Protein AF-A0A354DDU2-F1 (afd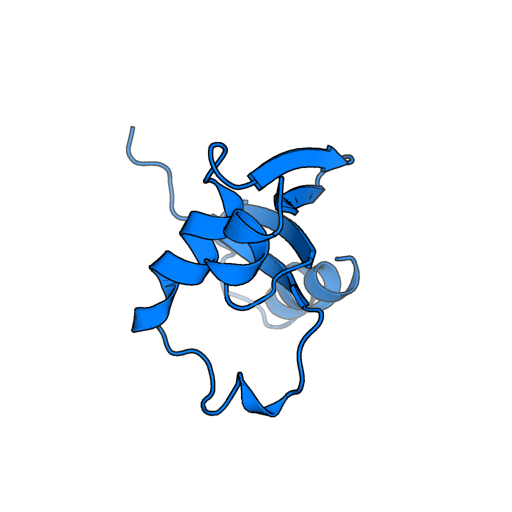b_monomer_lite)

Sequence (98 aa):
EEQEPRIYLIKYTFDMDPAVWRRLPTVSDYRFYYDSTINDVLMELSEDGDINIAVPKDDKGSKTYNGIKEIRYTGFDLVSLNSRDKVKTMIFDELKKL

pLDDT: mean 83.29, std 11.21, range [45.16, 97.19]

Secondary structure (DSSP, 8-state):
--PPPEEEEEEEEE-S-GGG-SS---GGGHHHHHHHHH-TTTEEEEEETTEEEEEESSHHHHHHTTTEEEEEEEEEEPPP-S-HHHHIIIIIIHHTT-

Foldseek 3Di:
DPDADKDKQKDWDFPDDCVLCVDDDDPVCVCLRVCQQPVVPQWDWDDDPQKIKTAGPDPVSCVSSPGTGMMIMGIDHDDDPPDPVCCCVVHVVVSVVD

Structure (mmCIF, N/CA/C/O backbone):
data_AF-A0A354DDU2-F1
#
_entry.id   AF-A0A354DDU2-F1
#
loop_
_atom_site.group_PDB
_atom_site.id
_atom_site.type_symbol
_atom_site.label_atom_id
_atom_site.label_alt_id
_atom_site.label_comp_id
_atom_site.label_asym_id
_atom_site.label_entity_id
_atom_site.label_seq_id
_atom_site.pdbx_PDB_ins_code
_atom_site.Cartn_x
_atom_site.Cartn_y
_atom_site.Cartn_z
_atom_site.occupancy
_atom_site.B_iso_or_equiv
_atom_site.auth_seq_id
_atom_site.auth_comp_id
_atom_site.auth_asym_id
_atom_site.auth_atom_id
_atom_site.pdbx_PDB_model_num
ATOM 1 N N . GLU A 1 1 ? -6.096 22.644 1.705 1.00 45.16 1 GLU A N 1
ATOM 2 C CA . GLU A 1 1 ? -6.739 22.140 2.933 1.00 45.16 1 GLU A CA 1
ATOM 3 C C . GLU A 1 1 ? -5.733 21.239 3.630 1.00 45.16 1 GLU A C 1
ATOM 5 O O . GLU A 1 1 ? -5.075 20.471 2.933 1.00 45.16 1 GLU A O 1
ATOM 10 N N . GLU A 1 2 ? -5.523 21.383 4.940 1.00 47.88 2 GLU A N 1
ATOM 11 C CA . GLU A 1 2 ? -4.797 20.354 5.696 1.00 47.88 2 GLU A CA 1
ATOM 12 C C . GLU A 1 2 ? -5.676 19.105 5.675 1.00 47.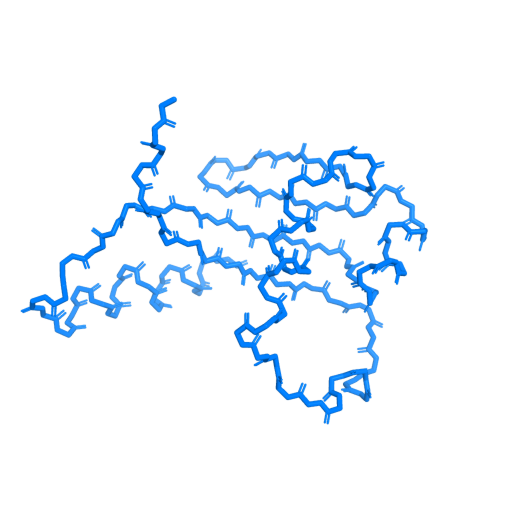88 2 GLU A C 1
ATOM 14 O O . GLU A 1 2 ? -6.738 19.086 6.290 1.00 47.88 2 GLU A O 1
ATOM 19 N N . GLN A 1 3 ? -5.286 18.096 4.894 1.00 59.41 3 GLN A N 1
ATOM 20 C CA . GLN A 1 3 ? -5.931 16.793 4.981 1.00 59.41 3 GLN A CA 1
ATOM 21 C C . GLN A 1 3 ? -5.694 16.265 6.393 1.00 59.41 3 GLN A C 1
ATOM 23 O O . GLN A 1 3 ? -4.545 16.199 6.841 1.00 59.41 3 GLN A O 1
ATOM 28 N N . GLU A 1 4 ? -6.774 15.920 7.094 1.00 68.19 4 GLU A N 1
ATOM 29 C CA . GLU A 1 4 ? -6.659 15.266 8.390 1.00 68.19 4 GLU A CA 1
ATOM 30 C C . GLU A 1 4 ? -5.746 14.034 8.267 1.00 68.19 4 GLU A C 1
ATOM 32 O O . GLU A 1 4 ? -5.761 13.344 7.240 1.00 68.19 4 GLU A O 1
ATOM 37 N N . PRO A 1 5 ? -4.908 13.754 9.278 1.00 79.62 5 PRO A N 1
ATOM 38 C CA . PRO A 1 5 ? -4.055 12.574 9.271 1.00 79.62 5 PRO A CA 1
ATOM 39 C C . PRO A 1 5 ? -4.890 11.301 9.066 1.00 79.62 5 PRO A C 1
ATOM 41 O O . PRO A 1 5 ? -5.911 11.097 9.718 1.00 79.62 5 PRO A O 1
ATOM 44 N N . ARG A 1 6 ? -4.427 10.424 8.170 1.00 83.56 6 ARG A N 1
ATOM 45 C CA . ARG A 1 6 ? -5.047 9.125 7.871 1.00 83.56 6 ARG A CA 1
ATOM 46 C C . ARG A 1 6 ? -4.079 7.991 8.174 1.00 83.56 6 ARG A C 1
ATOM 48 O O . ARG A 1 6 ? -2.860 8.164 8.129 1.00 83.56 6 ARG A O 1
ATOM 55 N N . ILE A 1 7 ? -4.628 6.822 8.465 1.00 83.81 7 ILE A N 1
ATOM 56 C CA . ILE A 1 7 ? -3.879 5.573 8.563 1.00 83.81 7 ILE A CA 1
ATOM 57 C C . ILE A 1 7 ? -3.959 4.890 7.207 1.00 83.81 7 ILE A C 1
ATOM 59 O O . ILE A 1 7 ? -5.050 4.661 6.693 1.00 83.81 7 ILE A O 1
ATOM 63 N N . TYR A 1 8 ? -2.800 4.540 6.657 1.00 85.88 8 TYR A N 1
ATOM 64 C CA . TYR A 1 8 ? -2.697 3.741 5.443 1.00 85.88 8 TYR A CA 1
ATOM 65 C C . TYR A 1 8 ? -2.207 2.343 5.797 1.00 85.88 8 TYR A C 1
ATOM 67 O O . TYR A 1 8 ? -1.157 2.183 6.424 1.00 85.88 8 TYR A O 1
ATOM 75 N N . LEU A 1 9 ? -2.966 1.332 5.385 1.00 88.31 9 LEU A N 1
ATOM 76 C CA . LEU A 1 9 ? -2.528 -0.058 5.407 1.00 88.31 9 LEU A CA 1
ATOM 77 C C . LEU A 1 9 ? -2.060 -0.409 4.008 1.00 88.31 9 LEU A C 1
ATOM 79 O O . LEU A 1 9 ? -2.821 -0.266 3.054 1.00 88.31 9 LEU A O 1
ATOM 83 N N . ILE A 1 10 ? -0.806 -0.836 3.895 1.00 88.88 10 ILE A N 1
ATOM 84 C CA . ILE A 1 10 ? -0.168 -1.072 2.606 1.00 88.88 10 ILE A CA 1
ATOM 85 C C . ILE A 1 10 ? 0.480 -2.451 2.615 1.00 88.88 10 ILE A C 1
ATOM 87 O O . ILE A 1 10 ? 1.267 -2.775 3.508 1.00 88.88 10 ILE A O 1
ATOM 91 N N . LYS A 1 11 ? 0.167 -3.242 1.595 1.00 90.31 11 LYS A N 1
ATOM 92 C CA . LYS A 1 11 ? 0.786 -4.528 1.306 1.00 90.31 11 LYS A CA 1
ATOM 93 C C . LYS A 1 11 ? 1.609 -4.409 0.035 1.00 90.31 11 LYS A C 1
ATOM 95 O O . LYS A 1 11 ? 1.117 -3.943 -0.988 1.00 90.31 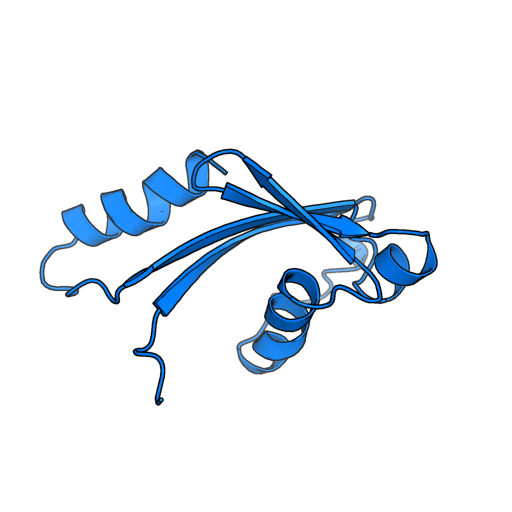11 LYS A O 1
ATOM 100 N N . TYR A 1 12 ? 2.849 -4.869 0.116 1.00 88.94 12 TYR A N 1
ATOM 101 C CA . TYR A 1 12 ? 3.794 -4.857 -0.988 1.00 88.94 12 TYR A CA 1
ATOM 102 C C . TYR A 1 12 ? 4.125 -6.282 -1.416 1.00 88.94 12 TYR A C 1
ATOM 104 O O . TYR A 1 12 ? 4.494 -7.113 -0.582 1.00 88.94 12 TYR A O 1
ATOM 112 N N . THR A 1 13 ? 4.056 -6.531 -2.716 1.00 89.88 13 THR A N 1
ATOM 113 C CA . THR A 1 13 ? 4.504 -7.770 -3.351 1.00 89.88 13 THR A CA 1
ATOM 114 C C . THR A 1 13 ? 5.794 -7.485 -4.117 1.00 89.88 13 THR A C 1
ATOM 116 O O . THR A 1 13 ? 5.860 -6.516 -4.873 1.00 89.88 13 THR A O 1
ATOM 119 N N . PHE A 1 14 ? 6.819 -8.321 -3.941 1.00 86.38 14 PHE A N 1
ATOM 120 C CA . PHE A 1 14 ? 8.135 -8.175 -4.576 1.00 86.38 14 PHE A CA 1
ATOM 121 C C . PHE A 1 14 ? 8.519 -9.452 -5.325 1.00 86.38 14 PHE A C 1
ATOM 123 O O . PHE A 1 14 ? 8.180 -10.543 -4.878 1.00 86.38 14 PHE A O 1
ATOM 130 N N . ASP A 1 15 ? 9.308 -9.313 -6.393 1.00 75.25 15 ASP A N 1
ATOM 131 C CA . ASP A 1 15 ? 9.918 -10.448 -7.118 1.00 75.25 15 ASP A CA 1
ATOM 132 C C . ASP A 1 15 ? 11.293 -10.867 -6.559 1.00 75.25 15 ASP A C 1
ATOM 134 O O . ASP A 1 15 ? 12.009 -11.657 -7.172 1.00 75.25 15 ASP A O 1
ATOM 138 N N . MET A 1 16 ? 11.723 -10.310 -5.423 1.00 67.25 16 MET A N 1
ATOM 139 C CA . MET A 1 16 ? 13.127 -10.368 -5.003 1.00 67.25 16 MET A CA 1
ATOM 140 C C . MET A 1 16 ? 13.429 -11.358 -3.872 1.00 67.25 16 MET A C 1
ATOM 142 O O . MET A 1 16 ? 12.618 -11.608 -2.981 1.00 67.25 16 MET A O 1
ATOM 146 N N . ASP A 1 17 ? 14.677 -11.838 -3.895 1.00 59.31 17 ASP A N 1
ATOM 147 C CA . ASP A 1 17 ? 15.375 -12.513 -2.799 1.00 59.31 17 ASP A CA 1
ATOM 148 C C . ASP A 1 17 ? 15.264 -11.683 -1.493 1.00 59.31 17 ASP A C 1
ATOM 150 O O . ASP A 1 17 ? 15.542 -10.474 -1.514 1.00 59.31 17 ASP A O 1
ATOM 154 N N . PRO A 1 18 ? 14.897 -12.294 -0.344 1.00 58.41 18 PRO A N 1
ATOM 155 C CA . PRO A 1 18 ? 14.865 -11.648 0.974 1.00 58.41 18 PRO A CA 1
ATOM 156 C C . PRO A 1 18 ? 16.121 -10.832 1.326 1.00 58.41 18 PRO A C 1
ATOM 158 O O . PRO A 1 18 ? 16.052 -9.928 2.156 1.00 58.41 18 PRO A O 1
ATOM 161 N N . ALA A 1 19 ? 17.260 -11.104 0.681 1.00 56.22 19 ALA A N 1
ATOM 162 C CA . ALA A 1 19 ? 18.522 -10.392 0.855 1.00 56.22 19 ALA A CA 1
ATOM 163 C C . ALA A 1 19 ? 18.497 -8.886 0.516 1.00 56.22 19 ALA A C 1
ATOM 165 O O . ALA A 1 19 ? 19.439 -8.177 0.884 1.00 56.22 19 ALA A O 1
ATOM 166 N N . VAL A 1 20 ? 17.468 -8.367 -0.166 1.00 59.03 20 VAL A N 1
ATOM 167 C CA . VAL A 1 20 ? 17.296 -6.911 -0.377 1.00 59.03 20 VAL A CA 1
ATOM 168 C C . VAL A 1 20 ? 16.814 -6.225 0.905 1.00 59.03 20 VAL A C 1
ATOM 170 O O . VAL A 1 20 ? 17.221 -5.102 1.212 1.00 59.03 20 VAL A O 1
ATOM 173 N N . TRP A 1 21 ? 16.063 -6.947 1.737 1.00 66.12 21 TRP A N 1
ATOM 174 C CA . TRP A 1 21 ? 15.638 -6.526 3.069 1.00 66.12 21 TRP A CA 1
ATOM 175 C C . TRP A 1 21 ? 16.737 -6.786 4.103 1.00 66.12 21 TRP A C 1
ATOM 177 O O . TRP A 1 21 ? 16.546 -7.489 5.090 1.00 66.12 21 TRP A O 1
ATOM 187 N N . ARG A 1 22 ? 17.926 -6.202 3.892 1.00 66.88 22 ARG A N 1
ATOM 188 C CA . ARG A 1 22 ? 19.067 -6.342 4.826 1.00 66.88 22 ARG A CA 1
ATOM 189 C C . ARG A 1 22 ? 18.808 -5.723 6.197 1.00 66.88 22 ARG A C 1
ATOM 191 O O . ARG A 1 22 ? 19.542 -5.994 7.144 1.00 66.88 22 ARG A O 1
ATOM 198 N N . ARG A 1 23 ? 17.802 -4.856 6.291 1.00 74.06 23 ARG A N 1
ATOM 199 C CA . ARG A 1 23 ? 17.320 -4.266 7.535 1.00 74.06 23 ARG A CA 1
ATOM 200 C C . ARG A 1 23 ? 15.811 -4.106 7.474 1.00 74.06 23 ARG A C 1
ATOM 202 O O . ARG A 1 23 ? 15.247 -3.929 6.394 1.00 74.06 23 ARG A O 1
ATOM 209 N N . LEU A 1 24 ? 15.186 -4.107 8.647 1.00 72.31 24 LEU A N 1
ATOM 210 C CA . LEU A 1 24 ? 13.792 -3.709 8.768 1.00 72.31 24 LEU A CA 1
ATOM 211 C C . LEU A 1 24 ? 13.623 -2.249 8.299 1.00 72.31 24 LEU A C 1
ATOM 213 O O . LEU A 1 24 ? 14.517 -1.422 8.544 1.00 72.31 24 LEU A O 1
ATOM 217 N N . PRO A 1 25 ? 12.498 -1.927 7.636 1.00 74.62 25 PRO A N 1
ATOM 218 C CA . PRO A 1 25 ? 12.128 -0.552 7.334 1.00 74.62 25 PRO A CA 1
ATOM 219 C C . PRO A 1 25 ? 12.133 0.310 8.597 1.00 74.62 25 PRO A C 1
ATOM 221 O O . PRO A 1 25 ? 11.685 -0.123 9.659 1.00 74.62 25 PRO A O 1
ATOM 224 N N . THR A 1 26 ? 12.621 1.539 8.483 1.00 81.25 26 THR A N 1
ATOM 225 C CA . THR A 1 26 ? 12.589 2.534 9.560 1.00 81.25 26 THR A CA 1
ATOM 226 C C . THR A 1 26 ? 11.627 3.659 9.209 1.00 81.25 26 THR A C 1
ATOM 228 O O . THR A 1 26 ? 11.274 3.856 8.050 1.00 81.25 26 THR A O 1
ATOM 231 N N . VAL A 1 27 ? 11.228 4.456 10.204 1.00 79.06 27 VAL A N 1
ATOM 232 C CA . VAL A 1 27 ? 10.332 5.610 9.991 1.00 79.06 27 VAL A CA 1
ATOM 233 C C . VAL A 1 27 ? 10.891 6.578 8.942 1.00 79.06 27 VAL A C 1
ATOM 235 O O . VAL A 1 27 ? 10.128 7.157 8.183 1.00 79.06 27 VAL A O 1
ATOM 238 N N . SER A 1 28 ? 12.215 6.715 8.832 1.00 83.00 28 SER A N 1
ATOM 239 C CA . SER A 1 28 ? 12.868 7.538 7.802 1.00 83.00 28 SER A CA 1
ATOM 240 C C . SER A 1 28 ? 12.578 7.094 6.365 1.00 83.00 28 SER A C 1
ATOM 242 O O . SER A 1 28 ? 12.69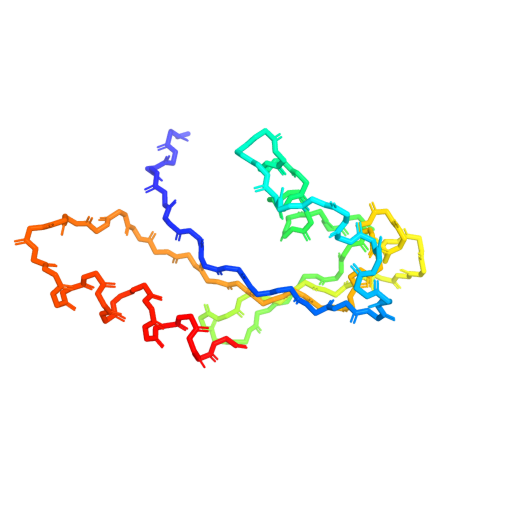5 7.903 5.450 1.00 83.00 28 SER A O 1
ATOM 244 N N . ASP A 1 29 ? 12.190 5.835 6.163 1.00 83.19 29 ASP A N 1
ATOM 245 C CA . ASP A 1 29 ? 11.911 5.267 4.848 1.00 83.19 29 ASP A CA 1
ATOM 246 C C . ASP A 1 29 ? 10.470 5.573 4.382 1.00 83.19 29 ASP A C 1
ATOM 248 O O . ASP A 1 29 ? 10.089 5.178 3.284 1.00 83.19 29 ASP A O 1
ATOM 252 N N . TYR A 1 30 ? 9.657 6.293 5.176 1.00 79.50 30 TYR A N 1
ATOM 253 C CA . TYR A 1 30 ? 8.230 6.525 4.890 1.00 79.50 30 TYR A CA 1
ATOM 254 C C . TYR A 1 30 ? 7.961 7.082 3.487 1.00 79.50 30 TYR A C 1
ATOM 256 O O . TYR A 1 30 ? 6.981 6.695 2.856 1.00 79.50 30 TYR A O 1
ATOM 264 N N . ARG A 1 31 ? 8.838 7.963 2.980 1.00 81.62 31 ARG A N 1
ATOM 265 C CA . ARG A 1 31 ? 8.684 8.553 1.643 1.00 81.62 31 ARG A CA 1
ATOM 266 C C . ARG A 1 31 ? 8.779 7.513 0.544 1.00 81.62 31 ARG A C 1
ATOM 268 O O . ARG A 1 31 ? 8.042 7.629 -0.416 1.00 81.62 31 ARG A O 1
ATOM 275 N N . PHE A 1 32 ? 9.650 6.517 0.684 1.00 84.62 32 PHE A N 1
ATOM 276 C CA . PHE A 1 32 ? 9.794 5.458 -0.312 1.00 84.62 32 PHE A CA 1
ATOM 277 C C . PHE A 1 32 ? 8.487 4.672 -0.462 1.00 84.62 32 PHE A C 1
ATOM 279 O O . PHE A 1 32 ? 7.995 4.477 -1.569 1.00 84.62 32 PHE A O 1
ATOM 286 N N . TYR A 1 33 ? 7.899 4.286 0.670 1.00 83.19 33 TYR A N 1
ATOM 287 C CA . TYR A 1 33 ? 6.646 3.538 0.711 1.00 83.19 33 TYR A CA 1
ATOM 288 C C . TYR A 1 33 ? 5.472 4.381 0.214 1.00 83.19 33 TYR A C 1
ATOM 290 O O . TYR A 1 33 ? 4.715 3.950 -0.648 1.00 83.19 33 TYR A O 1
ATOM 298 N N . TYR A 1 34 ? 5.360 5.620 0.686 1.00 86.44 34 TYR A N 1
ATOM 299 C CA . TYR A 1 34 ? 4.271 6.495 0.271 1.00 86.44 34 TYR A CA 1
ATOM 300 C C . TYR A 1 34 ? 4.359 6.895 -1.211 1.00 86.44 34 TYR A C 1
ATOM 302 O O . TYR A 1 34 ? 3.374 6.773 -1.930 1.00 86.44 34 TYR A O 1
ATOM 310 N N . ASP A 1 35 ? 5.534 7.303 -1.697 1.00 91.31 35 ASP A N 1
ATOM 311 C CA . ASP A 1 35 ? 5.738 7.735 -3.089 1.00 91.31 35 ASP A CA 1
ATOM 312 C C . ASP A 1 35 ? 5.318 6.650 -4.087 1.00 91.31 35 ASP A C 1
ATOM 314 O O . ASP A 1 35 ? 4.582 6.928 -5.029 1.00 91.31 35 ASP A O 1
ATOM 318 N N . SER A 1 36 ? 5.671 5.390 -3.816 1.00 90.38 36 SER A N 1
ATOM 319 C CA . SER A 1 36 ? 5.291 4.259 -4.670 1.00 90.38 36 SER A CA 1
ATOM 320 C C . SER A 1 36 ? 3.776 4.033 -4.793 1.00 90.38 36 SER A C 1
ATOM 322 O O . SER A 1 36 ? 3.337 3.404 -5.751 1.00 90.38 36 SER A O 1
ATOM 324 N N . THR A 1 37 ? 2.966 4.568 -3.872 1.00 91.31 37 THR A N 1
ATOM 325 C CA . THR A 1 37 ? 1.494 4.476 -3.938 1.00 91.31 37 THR A CA 1
ATOM 326 C C . THR A 1 37 ? 0.838 5.606 -4.726 1.00 91.31 37 THR A C 1
ATOM 328 O O . THR A 1 37 ? -0.311 5.466 -5.125 1.00 91.31 37 THR A O 1
ATOM 331 N N . ILE A 1 38 ? 1.546 6.712 -4.970 1.00 90.12 38 ILE A N 1
ATOM 332 C CA . ILE A 1 38 ? 0.975 7.917 -5.597 1.00 90.12 38 ILE A CA 1
ATOM 333 C C . ILE A 1 38 ? 1.677 8.329 -6.897 1.00 90.12 38 ILE A C 1
ATOM 335 O O . ILE A 1 38 ? 1.208 9.230 -7.588 1.00 90.12 38 ILE A O 1
ATOM 339 N N . ASN A 1 39 ? 2.815 7.714 -7.226 1.00 92.56 39 ASN A N 1
ATOM 340 C CA . ASN A 1 39 ? 3.633 8.087 -8.374 1.00 92.56 39 ASN A CA 1
ATOM 341 C C . ASN A 1 39 ? 3.084 7.489 -9.678 1.00 92.56 39 ASN A C 1
ATOM 343 O O . ASN A 1 39 ? 3.511 6.426 -10.134 1.00 92.56 39 ASN A O 1
ATOM 347 N N . ASP A 1 40 ? 2.167 8.216 -10.308 1.00 94.69 40 ASP A N 1
ATOM 348 C CA . ASP A 1 40 ? 1.536 7.859 -11.581 1.00 94.69 40 ASP A CA 1
ATOM 349 C C . ASP A 1 40 ? 2.490 7.886 -12.790 1.00 94.69 40 ASP A C 1
ATOM 351 O O . ASP A 1 40 ? 2.134 7.426 -13.875 1.00 94.69 40 ASP A O 1
ATOM 355 N N . VAL A 1 41 ? 3.719 8.387 -12.643 1.00 96.06 41 VAL A N 1
ATOM 356 C CA . VAL A 1 41 ? 4.729 8.362 -13.710 1.00 96.06 41 VAL A CA 1
ATOM 357 C C . VAL A 1 41 ? 5.330 6.966 -13.842 1.00 96.06 41 VAL A C 1
ATOM 359 O O . VAL A 1 41 ? 5.512 6.478 -14.958 1.00 96.06 41 VAL A O 1
ATOM 362 N N . LEU A 1 42 ? 5.635 6.321 -12.715 1.00 95.50 42 LEU A N 1
ATOM 363 C CA . LEU A 1 42 ? 6.276 5.002 -12.669 1.00 95.50 42 LEU A CA 1
ATOM 364 C C . LEU A 1 42 ? 5.284 3.856 -12.445 1.00 95.50 42 LEU A C 1
ATOM 366 O O . LEU A 1 42 ? 5.596 2.709 -12.774 1.00 95.50 42 LEU A O 1
ATOM 370 N N . MET A 1 43 ? 4.106 4.164 -11.907 1.00 96.06 43 MET A N 1
ATOM 371 C CA . MET A 1 43 ? 3.094 3.192 -11.513 1.00 96.06 43 MET A CA 1
ATOM 372 C C . MET A 1 43 ? 1.799 3.417 -12.293 1.00 96.06 43 MET A C 1
ATOM 374 O O . MET A 1 43 ? 1.400 4.543 -12.583 1.00 96.06 43 MET A O 1
ATOM 378 N N . GLU A 1 44 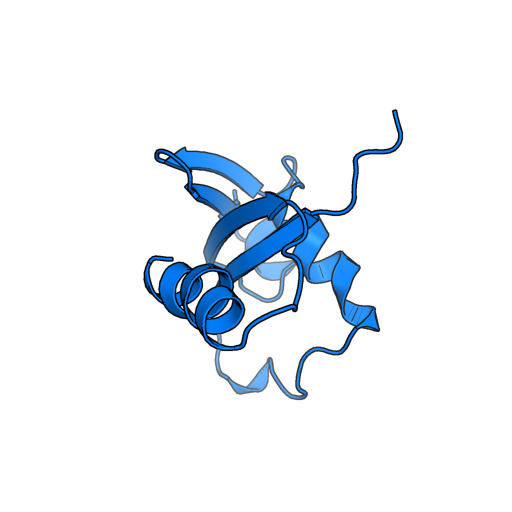? 1.144 2.328 -12.660 1.00 97.19 44 GLU A N 1
ATOM 379 C CA . GLU A 1 44 ? -0.247 2.291 -13.076 1.00 97.19 44 GLU A CA 1
ATOM 380 C C . GLU A 1 44 ? -1.102 2.187 -11.815 1.00 97.19 44 GLU A C 1
ATOM 382 O O . GLU A 1 44 ? -0.932 1.258 -11.022 1.00 97.19 44 GLU A O 1
ATOM 387 N N . LEU A 1 45 ? -1.960 3.185 -11.608 1.00 96.50 45 LEU A N 1
ATOM 388 C CA . LEU A 1 45 ? -2.812 3.306 -10.431 1.00 96.50 45 LEU A CA 1
ATOM 389 C C . LEU A 1 45 ? -4.246 2.949 -10.820 1.00 96.50 45 LEU A C 1
ATOM 391 O O . LEU A 1 45 ? -4.774 3.470 -11.804 1.00 96.50 45 LEU A O 1
ATOM 395 N N . SER A 1 46 ? -4.869 2.067 -10.049 1.00 96.00 46 SER A N 1
ATOM 396 C CA . SER A 1 46 ? -6.246 1.617 -10.255 1.00 96.00 46 SER A CA 1
ATOM 397 C C . SER A 1 46 ? -6.940 1.347 -8.922 1.00 96.00 46 SER A C 1
ATOM 399 O O . SER A 1 46 ? -6.282 1.235 -7.890 1.00 96.00 46 SER A O 1
ATOM 401 N N . GLU A 1 47 ? -8.260 1.195 -8.947 1.00 94.12 47 GLU A N 1
ATOM 402 C CA . GLU A 1 47 ? -9.077 0.915 -7.765 1.00 94.12 47 GLU A CA 1
ATOM 403 C C . GLU A 1 47 ? -9.924 -0.347 -7.988 1.00 94.12 47 GLU A C 1
ATOM 405 O O . GLU A 1 47 ? -10.466 -0.560 -9.075 1.00 94.12 47 GLU A O 1
ATOM 410 N N . ASP A 1 48 ? -10.041 -1.172 -6.948 1.00 90.94 48 ASP A N 1
ATOM 411 C CA . ASP A 1 48 ? -10.933 -2.330 -6.859 1.00 90.94 48 ASP A CA 1
ATOM 412 C C . ASP A 1 48 ? -11.754 -2.220 -5.564 1.00 90.94 48 ASP A C 1
ATOM 414 O O . ASP A 1 48 ? -11.318 -2.609 -4.474 1.00 90.94 48 ASP A O 1
ATOM 418 N N . GLY A 1 49 ? -12.928 -1.590 -5.667 1.00 89.75 49 GLY A N 1
ATOM 419 C CA . GLY A 1 49 ? -13.737 -1.223 -4.504 1.00 89.75 49 GLY A CA 1
ATOM 420 C C . GLY A 1 49 ? -13.000 -0.235 -3.593 1.00 89.75 49 GLY A C 1
ATOM 421 O O . GLY A 1 49 ? -12.611 0.839 -4.036 1.00 89.75 49 GLY A O 1
ATOM 422 N N . ASP A 1 50 ? -12.794 -0.612 -2.328 1.00 87.44 50 ASP A N 1
ATOM 423 C CA . ASP A 1 50 ? -12.092 0.208 -1.323 1.00 87.44 50 ASP A CA 1
ATOM 424 C C . ASP A 1 50 ? -10.560 -0.004 -1.315 1.00 87.44 50 ASP A C 1
ATOM 426 O O . ASP A 1 50 ? -9.844 0.536 -0.457 1.00 87.44 50 ASP A O 1
ATOM 430 N N . ILE A 1 51 ? -10.044 -0.832 -2.231 1.00 92.50 51 ILE A N 1
ATOM 431 C CA . ILE A 1 51 ? -8.621 -1.152 -2.349 1.00 92.50 51 ILE A CA 1
ATOM 432 C C . ILE A 1 51 ? -8.041 -0.398 -3.539 1.00 92.50 51 ILE A C 1
ATOM 434 O O . ILE A 1 51 ? -8.439 -0.586 -4.683 1.00 92.50 51 ILE A O 1
ATOM 438 N N . ASN A 1 52 ? -7.030 0.412 -3.263 1.00 94.31 52 ASN A N 1
ATOM 439 C CA . ASN A 1 52 ? -6.199 1.022 -4.283 1.00 94.31 52 ASN A CA 1
ATOM 440 C C . ASN A 1 52 ? -5.075 0.054 -4.651 1.00 94.31 52 ASN A C 1
ATOM 442 O O . ASN A 1 52 ? -4.489 -0.604 -3.784 1.00 94.31 52 ASN A O 1
ATOM 446 N N . ILE A 1 53 ? -4.759 -0.014 -5.935 1.00 96.00 53 ILE A N 1
ATOM 447 C CA . ILE A 1 53 ? -3.760 -0.911 -6.501 1.00 96.00 53 ILE A CA 1
ATOM 448 C C . ILE A 1 53 ? -2.765 -0.068 -7.296 1.00 96.00 53 ILE A C 1
ATOM 450 O O . ILE A 1 53 ? -3.165 0.737 -8.134 1.00 96.00 53 ILE A O 1
ATOM 454 N N . ALA A 1 54 ? -1.473 -0.275 -7.049 1.00 96.44 54 ALA A N 1
ATOM 455 C CA . ALA A 1 54 ? -0.395 0.312 -7.834 1.00 96.44 54 ALA A CA 1
ATOM 456 C C . ALA A 1 54 ? 0.513 -0.792 -8.389 1.00 96.44 54 ALA A C 1
ATOM 458 O O . ALA A 1 54 ? 1.076 -1.591 -7.636 1.00 96.44 54 ALA A O 1
ATOM 459 N N . VAL A 1 55 ? 0.681 -0.824 -9.709 1.00 96.50 55 VAL A N 1
ATOM 460 C CA . VAL A 1 55 ? 1.536 -1.790 -10.417 1.00 96.50 55 VAL A CA 1
ATOM 461 C C . VAL A 1 55 ? 2.594 -1.020 -11.203 1.00 96.50 55 VAL A C 1
ATOM 463 O O . VAL A 1 55 ? 2.250 -0.047 -11.866 1.00 96.50 55 VAL A O 1
ATOM 466 N N . PRO A 1 56 ? 3.884 -1.389 -11.164 1.00 96.00 56 PRO A N 1
ATOM 467 C CA . PRO A 1 56 ? 4.879 -0.708 -11.981 1.00 96.00 56 PRO A CA 1
ATOM 468 C C . PRO A 1 56 ? 4.561 -0.823 -13.471 1.00 96.00 56 PRO A C 1
ATOM 470 O O . PRO A 1 56 ? 4.309 -1.917 -13.970 1.00 96.00 56 PRO A O 1
ATOM 473 N N . LYS A 1 57 ? 4.641 0.298 -14.192 1.00 96.88 57 LYS A N 1
ATOM 474 C CA . LYS A 1 57 ? 4.390 0.340 -15.643 1.00 96.88 57 LYS A CA 1
ATOM 475 C C . LYS A 1 57 ? 5.431 -0.430 -16.449 1.00 96.88 57 LYS A C 1
ATOM 477 O O . LYS A 1 57 ? 5.151 -0.907 -17.544 1.00 96.88 57 LYS A O 1
ATOM 482 N N . ASP A 1 58 ? 6.651 -0.501 -15.927 1.00 94.81 58 ASP A N 1
ATOM 483 C CA . ASP A 1 58 ? 7.793 -1.129 -16.573 1.00 94.81 58 ASP A CA 1
ATOM 484 C C . ASP A 1 58 ? 8.841 -1.614 -15.549 1.00 94.81 58 ASP A C 1
ATOM 486 O O . ASP A 1 58 ? 8.738 -1.415 -14.330 1.00 94.81 58 ASP A O 1
ATOM 490 N N . ASP A 1 59 ? 9.906 -2.232 -16.065 1.00 92.00 59 ASP A N 1
ATOM 491 C CA . ASP A 1 59 ? 11.060 -2.669 -15.275 1.00 92.00 59 ASP A CA 1
ATOM 492 C C . ASP A 1 59 ? 11.740 -1.519 -14.521 1.00 92.00 59 ASP A C 1
ATOM 494 O O . ASP A 1 59 ? 12.374 -1.748 -13.487 1.00 92.00 59 ASP A O 1
ATOM 498 N N . LYS A 1 60 ? 11.653 -0.284 -15.032 1.00 92.00 60 LYS A N 1
ATOM 499 C CA . LYS A 1 60 ? 12.254 0.888 -14.394 1.00 92.00 60 LYS A CA 1
ATOM 500 C C . LYS A 1 60 ? 11.473 1.261 -13.139 1.00 92.00 60 LYS A C 1
ATOM 502 O O . LYS A 1 60 ? 12.106 1.481 -12.106 1.00 92.00 60 LYS A O 1
ATOM 507 N N . GLY A 1 61 ? 10.143 1.295 -13.197 1.00 90.69 61 GLY A N 1
ATOM 508 C CA . GLY A 1 61 ? 9.280 1.490 -12.033 1.00 90.69 61 GLY A CA 1
ATOM 509 C C . GLY A 1 61 ? 9.530 0.412 -10.981 1.00 90.69 61 GLY A C 1
ATOM 510 O O . GLY A 1 61 ? 9.819 0.728 -9.828 1.00 90.69 61 GLY A O 1
ATOM 511 N N . SER A 1 62 ? 9.570 -0.856 -11.406 1.00 90.88 62 SER A N 1
ATOM 512 C CA . SER A 1 62 ? 9.844 -1.980 -10.506 1.00 90.88 62 SER A CA 1
ATOM 513 C C . SER A 1 62 ? 11.206 -1.827 -9.818 1.00 90.88 62 SER A C 1
ATOM 515 O O . SER A 1 62 ? 11.286 -1.862 -8.593 1.00 90.88 62 SER A O 1
ATOM 517 N N . LYS A 1 63 ? 12.286 -1.568 -10.569 1.00 88.75 63 LYS A N 1
ATOM 518 C CA . LYS A 1 63 ? 13.642 -1.397 -10.010 1.00 88.75 63 LYS A CA 1
ATOM 519 C C . LYS A 1 63 ? 13.789 -0.160 -9.128 1.00 88.75 63 LYS A C 1
ATOM 521 O O . LYS A 1 63 ? 14.515 -0.228 -8.140 1.00 88.75 63 LYS A O 1
ATOM 526 N N . THR A 1 64 ? 13.117 0.942 -9.467 1.00 89.62 64 THR A N 1
ATOM 527 C CA . THR A 1 64 ? 13.149 2.183 -8.670 1.00 89.62 64 THR A CA 1
ATOM 528 C C . THR A 1 64 ? 12.653 1.921 -7.253 1.00 89.62 64 THR A C 1
ATOM 530 O O . THR A 1 64 ? 13.242 2.418 -6.295 1.00 89.62 64 THR A O 1
ATOM 533 N N . TYR A 1 65 ? 11.638 1.066 -7.119 1.00 88.12 65 TYR A N 1
ATOM 534 C CA . TYR A 1 65 ? 11.102 0.656 -5.830 1.00 88.12 65 TYR A CA 1
ATOM 535 C C . TYR A 1 65 ? 11.528 -0.758 -5.423 1.00 88.12 65 TYR A C 1
ATOM 537 O O . TYR A 1 65 ? 10.728 -1.536 -4.920 1.00 88.12 65 TYR A O 1
ATOM 545 N N . ASN A 1 66 ? 12.807 -1.101 -5.589 1.00 85.62 66 ASN A N 1
ATOM 546 C CA . ASN A 1 66 ? 13.390 -2.343 -5.057 1.00 85.62 66 ASN A CA 1
ATOM 547 C C . ASN A 1 66 ? 12.684 -3.636 -5.511 1.00 85.62 66 ASN A C 1
ATOM 549 O O . ASN A 1 66 ? 12.636 -4.622 -4.779 1.00 85.62 66 ASN A O 1
ATOM 553 N N . GLY A 1 67 ? 12.171 -3.663 -6.738 1.00 87.69 67 GLY A N 1
ATOM 554 C CA . GLY A 1 67 ? 11.576 -4.852 -7.344 1.00 87.69 67 GLY A CA 1
ATOM 555 C C . GLY A 1 67 ? 10.129 -5.106 -6.946 1.00 87.69 67 GLY A C 1
ATOM 556 O O . GLY A 1 67 ? 9.699 -6.261 -6.987 1.00 87.69 67 GLY A O 1
ATOM 557 N N . ILE A 1 68 ? 9.386 -4.060 -6.562 1.00 89.94 68 ILE A N 1
ATOM 558 C CA . ILE A 1 68 ? 7.929 -4.145 -6.393 1.00 89.94 68 ILE A CA 1
ATOM 559 C C . ILE A 1 68 ? 7.301 -4.729 -7.660 1.00 89.94 68 ILE A C 1
ATOM 561 O O . ILE A 1 68 ? 7.738 -4.454 -8.781 1.00 89.94 68 ILE A O 1
ATOM 565 N N . LYS A 1 69 ? 6.269 -5.542 -7.458 1.00 92.75 69 LYS A N 1
ATOM 566 C CA . LYS A 1 69 ? 5.398 -6.105 -8.493 1.00 92.75 69 LYS A CA 1
ATOM 567 C C . LYS A 1 69 ? 3.986 -5.563 -8.393 1.00 92.75 69 LYS A C 1
ATOM 569 O O . LYS A 1 69 ? 3.371 -5.276 -9.407 1.00 92.75 69 LYS A O 1
ATOM 574 N N . GLU A 1 70 ? 3.498 -5.410 -7.173 1.00 94.19 70 GLU A N 1
ATOM 575 C CA . GLU A 1 70 ? 2.161 -4.908 -6.894 1.00 94.19 70 GLU A CA 1
ATOM 576 C C . GLU A 1 70 ? 2.164 -4.277 -5.505 1.00 94.19 70 GLU A C 1
ATOM 578 O O . GLU A 1 70 ? 2.844 -4.754 -4.589 1.00 94.19 70 GLU A O 1
ATOM 583 N N . ILE A 1 71 ? 1.385 -3.218 -5.354 1.00 93.94 71 ILE A N 1
ATOM 584 C CA . ILE A 1 71 ? 1.055 -2.612 -4.076 1.00 93.94 71 ILE A CA 1
ATOM 585 C C . ILE A 1 71 ? -0.460 -2.595 -3.963 1.00 93.94 71 ILE A C 1
ATOM 587 O O . ILE A 1 71 ? -1.139 -2.144 -4.882 1.00 93.94 71 ILE A O 1
ATOM 591 N N . ARG A 1 72 ? -0.983 -3.051 -2.827 1.00 94.75 72 ARG A N 1
ATOM 592 C CA . ARG A 1 72 ? -2.397 -2.923 -2.465 1.00 94.75 72 ARG A CA 1
ATOM 593 C C . ARG A 1 72 ? -2.501 -2.093 -1.208 1.00 94.75 72 ARG A C 1
ATOM 595 O O . ARG A 1 72 ? -1.816 -2.389 -0.226 1.00 94.75 72 ARG A O 1
ATOM 602 N N . TYR A 1 73 ? -3.336 -1.067 -1.220 1.00 92.38 73 TYR A N 1
ATOM 603 C CA . TYR A 1 73 ? -3.495 -0.211 -0.059 1.00 92.38 73 TYR A CA 1
ATOM 604 C C . TYR A 1 73 ? -4.909 0.302 0.134 1.00 92.38 73 TYR A C 1
ATOM 606 O O . TYR A 1 73 ? -5.681 0.489 -0.801 1.00 92.38 73 TYR A O 1
ATOM 614 N N . THR A 1 74 ? -5.224 0.573 1.390 1.00 91.38 74 THR A N 1
ATOM 615 C CA . THR A 1 74 ? -6.438 1.279 1.780 1.00 91.38 74 THR A CA 1
ATOM 616 C C . THR A 1 74 ? -6.100 2.308 2.850 1.00 91.38 74 THR A C 1
ATOM 618 O O . THR A 1 74 ? -5.091 2.188 3.554 1.00 91.38 74 THR A O 1
ATOM 621 N N . GLY A 1 75 ? -6.921 3.349 2.938 1.00 87.44 75 GLY A N 1
ATOM 622 C CA . GLY A 1 75 ? -6.746 4.446 3.877 1.00 87.44 75 GLY A CA 1
ATOM 623 C C . GLY A 1 75 ? -8.021 4.690 4.669 1.00 87.44 75 GLY A C 1
ATOM 624 O O . GLY A 1 75 ? -9.110 4.725 4.102 1.00 87.44 75 GLY A O 1
ATOM 625 N N . PHE A 1 76 ? -7.894 4.919 5.970 1.00 84.44 76 PHE A N 1
ATOM 626 C CA . PHE A 1 76 ? -9.010 5.281 6.846 1.00 84.44 76 PHE A CA 1
ATOM 627 C C . 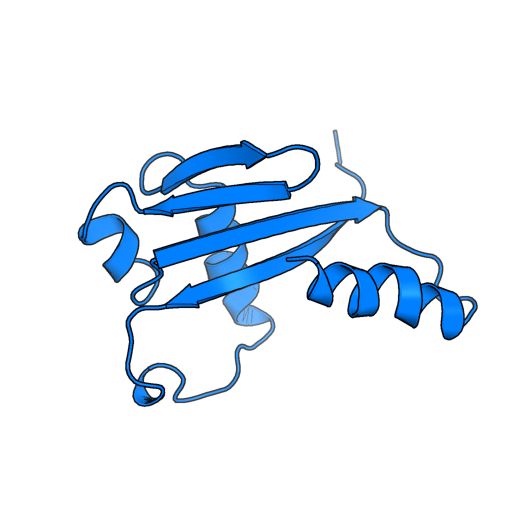PHE A 1 76 ? -8.593 6.350 7.849 1.00 84.44 76 PHE A C 1
ATOM 629 O O . PHE A 1 76 ? -7.408 6.622 8.048 1.00 84.44 76 PHE A O 1
ATOM 636 N N . ASP A 1 77 ? -9.584 6.985 8.459 1.00 84.44 77 ASP A N 1
ATOM 637 C CA . ASP A 1 77 ? -9.366 8.076 9.403 1.00 84.44 77 ASP A CA 1
ATOM 638 C C . ASP A 1 77 ? -8.696 7.577 10.687 1.00 84.44 77 ASP A C 1
ATOM 640 O O . ASP A 1 77 ? -8.748 6.389 11.026 1.00 84.44 77 ASP A O 1
ATOM 644 N N . LEU A 1 78 ? -8.055 8.486 11.427 1.00 80.56 78 LEU A N 1
ATOM 645 C CA . LEU A 1 78 ? -7.454 8.135 12.710 1.00 80.56 78 LEU A CA 1
ATOM 646 C C . LEU A 1 78 ? -8.474 7.465 13.633 1.00 80.56 78 LEU A C 1
ATOM 648 O O . LEU A 1 78 ? -9.528 8.008 13.963 1.00 80.56 78 LEU A O 1
ATOM 652 N N . VAL A 1 79 ? -8.104 6.288 14.126 1.00 74.75 79 VAL A N 1
ATOM 653 C CA . VAL A 1 79 ? -8.911 5.559 15.096 1.00 74.75 79 VAL A CA 1
ATOM 654 C C . VAL A 1 79 ? -8.528 5.945 16.511 1.00 74.75 79 VAL A C 1
ATOM 656 O O . VAL A 1 79 ? -7.367 5.904 16.914 1.00 74.75 79 VAL A O 1
ATOM 659 N N . SER A 1 80 ? -9.539 6.285 17.303 1.00 72.81 80 SER A N 1
ATOM 660 C CA . SER A 1 80 ? -9.369 6.527 18.730 1.00 72.81 80 SER A CA 1
ATOM 661 C C . SER A 1 80 ? -8.906 5.237 19.425 1.00 72.81 80 SER A C 1
ATOM 663 O O . SER A 1 80 ? -9.600 4.217 19.379 1.00 72.81 80 SER A O 1
ATOM 665 N N . LEU A 1 81 ? -7.738 5.272 20.077 1.00 69.25 81 LEU A N 1
ATOM 666 C CA . LEU A 1 81 ? -7.056 4.104 20.669 1.00 69.25 81 LEU A CA 1
ATOM 667 C C . LEU A 1 81 ? -7.730 3.550 21.940 1.00 69.25 81 LEU A C 1
ATOM 669 O O . LEU A 1 81 ? -7.143 2.763 22.679 1.00 69.25 81 LEU A O 1
ATOM 673 N N . ASN A 1 82 ? -8.980 3.926 22.198 1.00 70.56 82 ASN A N 1
ATOM 674 C CA . ASN A 1 82 ? -9.650 3.750 23.487 1.00 70.56 82 ASN A CA 1
ATOM 675 C C . ASN A 1 82 ? -10.010 2.284 23.799 1.00 70.56 82 ASN A C 1
ATOM 677 O O . ASN A 1 82 ? -10.555 2.004 24.862 1.00 70.56 82 ASN A O 1
ATOM 681 N N . SER A 1 83 ? -9.742 1.341 22.886 1.00 71.31 83 SER A N 1
ATOM 682 C CA . SER A 1 83 ? -9.929 -0.094 23.128 1.00 71.31 83 SER A CA 1
ATOM 683 C C . SER A 1 83 ? -9.043 -0.956 22.224 1.00 71.31 83 SER A C 1
ATOM 685 O O . SER A 1 83 ? -8.974 -0.724 21.014 1.00 71.31 83 SER A O 1
ATOM 687 N N . ARG A 1 84 ? -8.453 -2.013 22.793 1.00 76.31 84 ARG A N 1
ATOM 688 C CA . ARG A 1 84 ? -7.641 -3.015 22.079 1.00 76.31 84 ARG A CA 1
ATOM 689 C C . ARG A 1 84 ? -8.404 -3.712 20.944 1.00 76.31 84 ARG A C 1
ATOM 691 O O . ARG A 1 84 ? -7.818 -3.975 19.896 1.00 76.31 84 ARG A O 1
ATOM 698 N N . ASP A 1 85 ? -9.698 -3.968 21.127 1.00 80.31 85 ASP A N 1
ATOM 699 C CA . ASP A 1 85 ? -10.526 -4.675 20.139 1.00 80.31 85 ASP A CA 1
ATOM 700 C C . ASP A 1 85 ? -10.758 -3.853 18.865 1.00 80.31 85 ASP A C 1
ATOM 702 O O . ASP A 1 85 ? -10.705 -4.397 17.760 1.00 80.31 85 ASP A O 1
ATOM 706 N N . LYS A 1 86 ? -10.921 -2.527 18.994 1.00 76.00 86 LYS A N 1
ATOM 707 C CA . LYS A 1 86 ? -10.993 -1.622 17.835 1.00 76.00 86 LYS A CA 1
ATOM 708 C C . LYS A 1 86 ? -9.697 -1.626 17.034 1.00 76.00 86 LYS A C 1
ATOM 710 O O . LYS A 1 86 ? -9.748 -1.756 15.819 1.00 76.00 86 LYS A O 1
ATOM 715 N N . VAL A 1 87 ? -8.544 -1.559 17.705 1.00 79.12 87 VAL A N 1
ATOM 716 C CA . VAL A 1 87 ? -7.231 -1.621 17.038 1.00 79.12 87 VAL A CA 1
ATOM 717 C C . VAL A 1 87 ? -7.062 -2.945 16.293 1.00 79.12 87 VAL A C 1
ATOM 719 O O . VAL A 1 87 ? -6.647 -2.953 15.139 1.00 79.12 87 VAL A O 1
ATOM 722 N N . LYS A 1 88 ? -7.429 -4.072 16.917 1.00 82.88 88 LYS A N 1
ATOM 723 C CA . LYS A 1 88 ? -7.386 -5.385 16.263 1.00 82.88 88 LYS A CA 1
ATOM 724 C C . LYS A 1 88 ? -8.220 -5.413 14.982 1.00 82.88 88 LYS A C 1
ATOM 726 O O . LYS A 1 88 ? -7.703 -5.789 13.935 1.00 82.88 88 LYS A O 1
ATOM 731 N N . THR A 1 89 ? -9.475 -4.993 15.084 1.00 81.25 89 THR A N 1
ATOM 732 C CA . THR A 1 89 ? -10.440 -5.097 13.986 1.00 81.25 89 THR A CA 1
ATOM 733 C C . THR A 1 89 ? -10.091 -4.140 12.846 1.00 81.25 89 THR A C 1
ATOM 735 O O . THR A 1 89 ? -10.003 -4.559 11.701 1.00 81.25 89 THR A O 1
ATOM 738 N N . MET A 1 90 ? -9.836 -2.867 13.159 1.00 78.50 90 MET A N 1
ATOM 739 C CA . MET A 1 90 ? -9.663 -1.816 12.148 1.00 78.50 90 MET A CA 1
ATOM 740 C C . MET A 1 90 ? -8.274 -1.811 11.502 1.00 78.50 90 MET A C 1
ATOM 742 O O . MET A 1 90 ? -8.122 -1.280 10.411 1.00 78.50 90 MET A O 1
ATOM 746 N N . ILE A 1 91 ? -7.259 -2.380 12.163 1.00 79.81 91 ILE A N 1
ATOM 747 C CA . ILE A 1 91 ? -5.885 -2.406 11.642 1.00 79.81 91 ILE A CA 1
ATOM 748 C C . ILE A 1 91 ? -5.503 -3.818 11.204 1.00 79.81 91 ILE A C 1
ATOM 750 O O . ILE A 1 91 ? -5.237 -4.056 10.031 1.00 79.81 91 ILE A O 1
ATOM 754 N N . PHE A 1 92 ? -5.459 -4.774 12.134 1.00 81.75 92 PHE A N 1
ATOM 755 C CA . PHE A 1 92 ? -4.870 -6.087 11.857 1.00 81.75 92 PHE A CA 1
ATOM 756 C C . PHE A 1 92 ? -5.770 -7.000 11.031 1.00 81.75 92 PHE A C 1
ATOM 758 O O . PHE A 1 92 ? -5.259 -7.755 10.206 1.00 81.75 92 PHE A O 1
ATOM 765 N N . ASP A 1 93 ? -7.080 -6.976 11.264 1.00 85.12 93 ASP A N 1
ATOM 766 C CA . ASP A 1 93 ? -7.997 -7.808 10.486 1.00 85.12 93 ASP A CA 1
ATOM 767 C C . ASP A 1 93 ? -8.223 -7.231 9.080 1.00 85.12 93 ASP A C 1
ATOM 769 O O . ASP A 1 93 ? -8.308 -8.013 8.137 1.00 85.12 93 ASP A O 1
ATOM 773 N N . GLU A 1 94 ? -8.187 -5.905 8.901 1.00 80.31 94 GLU A N 1
ATOM 774 C CA . GLU A 1 94 ? -8.187 -5.298 7.560 1.00 80.31 94 GLU A CA 1
ATOM 775 C C . GLU A 1 94 ? -6.897 -5.563 6.779 1.00 80.31 94 GLU A C 1
ATOM 777 O O . GLU A 1 94 ? -6.950 -5.906 5.601 1.00 80.31 94 GLU A O 1
ATOM 782 N N . LEU A 1 95 ? -5.735 -5.537 7.441 1.00 81.00 95 LEU A N 1
ATOM 783 C CA . LEU A 1 95 ? -4.457 -5.925 6.827 1.00 81.00 95 LEU A CA 1
ATOM 784 C C . LEU A 1 95 ? -4.476 -7.336 6.221 1.00 81.00 95 LEU A C 1
ATOM 786 O O . LEU A 1 95 ? -3.750 -7.590 5.266 1.00 81.00 95 LEU A O 1
ATOM 790 N N . LYS A 1 96 ? -5.281 -8.259 6.765 1.00 82.00 96 LYS A N 1
ATOM 791 C CA . LYS A 1 96 ? -5.404 -9.632 6.241 1.00 82.00 96 LYS A CA 1
ATOM 792 C C . LYS A 1 96 ? -6.274 -9.732 4.990 1.00 82.00 96 LYS A C 1
ATOM 794 O O . LYS A 1 96 ? -6.237 -10.774 4.340 1.00 82.00 96 LYS A O 1
ATOM 799 N N . LYS A 1 97 ? -7.099 -8.721 4.704 1.00 79.88 97 LYS A N 1
ATOM 800 C CA . LYS A 1 97 ? -7.963 -8.694 3.516 1.00 79.88 97 LYS A CA 1
ATOM 801 C C . LYS A 1 97 ? -7.240 -8.153 2.281 1.00 79.88 97 LYS A C 1
ATOM 803 O O . LYS A 1 97 ? -7.690 -8.422 1.172 1.00 79.88 97 LYS A O 1
ATOM 808 N N . LEU A 1 98 ? -6.140 -7.420 2.480 1.00 76.75 98 LEU A N 1
ATOM 809 C CA . LEU A 1 98 ? -5.200 -7.001 1.433 1.00 76.75 98 LEU A CA 1
ATOM 810 C C . LEU A 1 98 ? -4.377 -8.196 0.935 1.00 76.75 98 LEU A C 1
ATOM 812 O O . LEU A 1 98 ? -4.052 -8.264 -0.272 1.00 76.75 98 LEU A O 1
#

Radius of gyration: 14.74 Å; chains: 1; bounding box: 33×35×40 Å